Protein AF-A0A835WZ67-F1 (afdb_monomer_lite)

Foldseek 3Di:
DVVVVVVVVVVVVVVVVVVVVVVVVVVVVVCCVVVVVPQQQDKDKDKDKWFFQDADPQATWTADPLLDTDGDPPDDDDGGDIDIDIDIDGNNSVPPVNSPPPNPCVVPVDD

Structure (mmCIF, N/CA/C/O backbone):
data_AF-A0A835WZ67-F1
#
_entry.id   AF-A0A835WZ67-F1
#
loop_
_atom_site.group_PDB
_atom_site.id
_atom_site.type_symbol
_atom_site.label_atom_id
_atom_site.label_alt_id
_atom_site.label_comp_id
_atom_site.label_asym_id
_atom_site.label_entity_id
_atom_site.label_seq_id
_atom_site.pdbx_PDB_ins_code
_atom_site.Cartn_x
_atom_site.Cartn_y
_atom_site.Cartn_z
_atom_site.occupancy
_atom_site.B_iso_or_equiv
_atom_site.auth_seq_id
_atom_site.auth_comp_id
_atom_site.auth_asym_id
_atom_site.auth_atom_id
_atom_site.pdbx_PDB_model_num
ATOM 1 N N . MET A 1 1 ? 31.748 -3.367 -61.776 1.00 58.62 1 MET A N 1
ATOM 2 C CA . MET A 1 1 ? 32.028 -4.458 -60.813 1.00 58.62 1 MET A CA 1
ATOM 3 C C . MET A 1 1 ? 32.421 -3.925 -59.432 1.00 58.62 1 MET A C 1
ATOM 5 O O . MET A 1 1 ? 31.764 -4.290 -58.473 1.00 58.62 1 MET A O 1
ATOM 9 N N . MET A 1 2 ? 33.392 -3.004 -59.317 1.00 56.44 2 MET A N 1
ATOM 10 C CA . MET A 1 2 ? 33.809 -2.414 -58.023 1.00 56.44 2 MET A CA 1
ATOM 11 C C . MET A 1 2 ? 32.708 -1.648 -57.261 1.00 56.44 2 MET A C 1
ATOM 13 O O . MET A 1 2 ? 32.592 -1.810 -56.054 1.00 56.44 2 MET A O 1
ATOM 17 N N . GLN A 1 3 ? 31.858 -0.879 -57.952 1.00 57.00 3 GLN A N 1
ATOM 18 C CA . GLN A 1 3 ? 30.792 -0.095 -57.300 1.00 57.00 3 GLN A CA 1
ATOM 19 C C . GLN A 1 3 ? 29.662 -0.949 -56.695 1.00 57.00 3 GLN A C 1
ATOM 21 O O . GLN A 1 3 ? 29.029 -0.532 -55.732 1.00 57.00 3 GLN A O 1
ATOM 26 N N . ILE A 1 4 ? 29.421 -2.153 -57.227 1.00 63.41 4 ILE A N 1
ATOM 27 C CA . ILE A 1 4 ? 28.383 -3.066 -56.716 1.00 63.41 4 ILE A CA 1
ATOM 28 C C . ILE A 1 4 ? 28.832 -3.655 -55.369 1.00 63.41 4 ILE A C 1
ATOM 30 O O . ILE A 1 4 ? 28.079 -3.627 -54.402 1.00 63.41 4 ILE A O 1
ATOM 34 N N . LEU A 1 5 ? 30.101 -4.067 -55.274 1.00 61.75 5 LEU A N 1
ATOM 35 C CA . LEU A 1 5 ? 30.711 -4.577 -54.041 1.00 61.75 5 LEU A CA 1
ATOM 36 C C . LEU A 1 5 ? 30.792 -3.519 -52.928 1.00 61.75 5 LEU A C 1
ATOM 38 O O . LEU A 1 5 ? 30.643 -3.842 -51.750 1.00 61.75 5 LEU A O 1
ATOM 42 N N . GLU A 1 6 ? 31.016 -2.249 -53.278 1.00 63.47 6 GLU A N 1
ATOM 43 C CA . GLU A 1 6 ? 31.054 -1.159 -52.297 1.00 63.47 6 GLU A CA 1
ATOM 44 C C . GLU A 1 6 ? 29.664 -0.869 -51.701 1.00 63.47 6 GLU A C 1
ATOM 46 O O . GLU A 1 6 ? 29.543 -0.639 -50.494 1.00 63.47 6 GL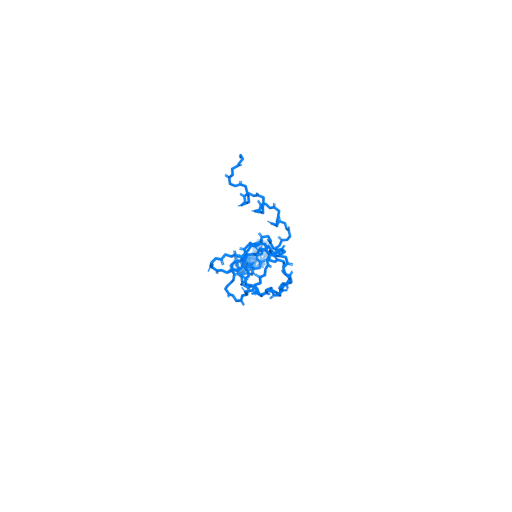U A O 1
ATOM 51 N N . ASN A 1 7 ? 28.612 -0.943 -52.525 1.00 62.84 7 ASN A N 1
ATOM 52 C CA . ASN A 1 7 ? 27.228 -0.771 -52.082 1.00 62.84 7 ASN A CA 1
ATOM 53 C C . ASN A 1 7 ? 26.742 -1.938 -51.213 1.00 62.84 7 ASN A C 1
ATOM 55 O O . ASN A 1 7 ? 26.092 -1.701 -50.199 1.00 62.84 7 ASN A O 1
ATOM 59 N N . GLU A 1 8 ? 27.095 -3.181 -51.549 1.00 61.53 8 GLU A N 1
ATOM 60 C CA . GLU A 1 8 ? 26.751 -4.352 -50.730 1.00 61.53 8 GLU A CA 1
ATOM 61 C C . GLU A 1 8 ? 27.461 -4.338 -49.372 1.00 61.53 8 GLU A C 1
ATOM 63 O O . GLU A 1 8 ? 26.853 -4.655 -48.349 1.00 61.53 8 GLU A O 1
ATOM 68 N N . LYS A 1 9 ? 28.723 -3.888 -49.328 1.00 59.31 9 LYS A N 1
ATOM 69 C CA . LYS A 1 9 ? 29.474 -3.741 -48.076 1.00 59.31 9 LYS A CA 1
ATOM 70 C C . LYS A 1 9 ? 28.898 -2.636 -47.187 1.00 59.31 9 LYS A C 1
ATOM 72 O O . LYS A 1 9 ? 28.761 -2.851 -45.987 1.00 59.31 9 LYS A O 1
ATOM 77 N N . LYS A 1 10 ? 28.515 -1.484 -47.753 1.00 58.81 10 LYS A N 1
ATOM 78 C CA . LYS A 1 10 ? 27.851 -0.390 -47.016 1.00 58.81 10 LYS A CA 1
ATOM 79 C C . LYS A 1 10 ? 26.447 -0.777 -46.547 1.00 58.81 10 LYS A C 1
ATOM 81 O O . LYS A 1 10 ? 26.098 -0.478 -45.409 1.00 58.81 10 LYS A O 1
ATOM 86 N N . ALA A 1 11 ? 25.680 -1.486 -47.377 1.00 58.59 11 ALA A N 1
ATOM 87 C CA . ALA A 1 11 ? 24.374 -2.013 -47.002 1.00 58.59 11 ALA A CA 1
ATOM 88 C C . ALA A 1 11 ? 24.509 -3.021 -45.856 1.00 58.59 11 ALA A C 1
ATOM 90 O O . ALA A 1 11 ? 23.920 -2.810 -44.803 1.00 58.59 11 ALA A O 1
ATOM 91 N N . SER A 1 12 ? 25.367 -4.039 -45.991 1.00 58.34 12 SER A N 1
ATOM 92 C CA . SER A 1 12 ? 25.631 -5.032 -44.940 1.00 58.34 12 SER A CA 1
ATOM 93 C C . SER A 1 12 ? 26.165 -4.397 -43.649 1.00 58.34 12 SER A C 1
ATOM 95 O O . SER A 1 12 ? 25.718 -4.753 -42.562 1.00 58.34 12 SER A O 1
ATOM 97 N N . GLN A 1 13 ? 27.044 -3.397 -43.749 1.00 59.09 13 GLN A N 1
ATOM 98 C CA . GLN A 1 13 ? 27.575 -2.667 -42.597 1.00 59.09 13 GLN A CA 1
ATOM 99 C C . GLN A 1 13 ? 26.545 -1.734 -41.936 1.00 59.09 13 GLN A C 1
ATOM 101 O O . GLN A 1 13 ? 26.715 -1.424 -40.763 1.00 59.09 13 GLN A O 1
ATOM 106 N N . MET A 1 14 ? 25.485 -1.308 -42.634 1.00 57.81 14 MET A N 1
ATOM 107 C CA . MET A 1 14 ? 24.344 -0.580 -42.051 1.00 57.81 14 MET A CA 1
ATOM 108 C C . MET A 1 14 ? 23.278 -1.511 -41.463 1.00 57.81 14 MET A C 1
ATOM 110 O O . MET A 1 14 ? 22.662 -1.160 -40.457 1.00 57.81 14 MET A O 1
ATOM 114 N N . VAL A 1 15 ? 23.073 -2.702 -42.038 1.00 59.91 15 VAL A N 1
ATOM 115 C CA . VAL A 1 15 ? 22.091 -3.671 -41.517 1.00 59.91 15 VAL A CA 1
ATOM 116 C C . VAL A 1 15 ? 22.523 -4.194 -40.142 1.00 59.91 15 VAL A C 1
ATOM 118 O O . VAL A 1 15 ? 21.689 -4.370 -39.260 1.00 59.91 15 VAL A O 1
ATOM 121 N N . THR A 1 16 ? 23.829 -4.359 -39.917 1.00 68.00 16 THR A N 1
ATOM 122 C CA . THR A 1 16 ? 24.394 -4.828 -38.642 1.00 68.00 16 THR A CA 1
ATOM 123 C C . THR A 1 16 ? 24.071 -3.910 -37.444 1.00 68.00 16 THR A C 1
ATOM 125 O O . THR A 1 16 ? 23.454 -4.390 -36.495 1.00 68.00 16 THR A O 1
ATOM 128 N N . PRO A 1 17 ? 24.404 -2.601 -37.434 1.00 76.50 17 PRO A N 1
ATOM 129 C CA . PRO A 1 17 ? 24.077 -1.704 -36.323 1.00 76.50 17 PRO A CA 1
ATOM 130 C C . PRO A 1 17 ? 22.569 -1.467 -36.178 1.00 76.50 17 PRO A C 1
ATOM 132 O O . PRO A 1 17 ? 22.098 -1.305 -35.055 1.00 76.50 17 PRO A O 1
ATOM 135 N N . LEU A 1 18 ? 21.802 -1.496 -37.277 1.00 81.44 18 LEU A N 1
ATOM 136 C CA . LEU A 1 18 ? 20.342 -1.398 -37.227 1.00 81.44 18 LEU A CA 1
ATOM 137 C C . LEU A 1 18 ? 19.723 -2.603 -36.502 1.00 81.44 18 LEU A C 1
ATOM 139 O O . LEU A 1 18 ? 18.859 -2.434 -35.644 1.00 81.44 18 LEU A O 1
ATOM 143 N N . PHE A 1 19 ? 20.202 -3.811 -36.804 1.00 83.50 19 PHE A N 1
ATOM 144 C CA . PHE A 1 19 ? 19.761 -5.036 -36.144 1.00 83.50 19 PHE A CA 1
ATOM 145 C C . PHE A 1 19 ? 20.137 -5.048 -34.656 1.00 83.50 19 PHE A C 1
ATOM 147 O O . PHE A 1 19 ? 19.291 -5.338 -33.813 1.00 83.50 19 PHE A O 1
ATOM 154 N N . TYR A 1 20 ? 21.365 -4.650 -34.306 1.00 85.44 20 TYR A N 1
ATOM 155 C CA . TYR A 1 20 ? 21.767 -4.507 -32.902 1.00 85.44 20 TYR A CA 1
ATOM 156 C C . TYR A 1 20 ? 20.929 -3.460 -32.157 1.00 85.44 20 TYR A C 1
ATOM 158 O O . TYR A 1 20 ? 20.518 -3.710 -31.025 1.00 85.44 20 TYR A O 1
ATOM 166 N N . GLY A 1 21 ? 20.621 -2.324 -32.788 1.00 89.31 21 GLY A N 1
ATOM 167 C CA . GLY A 1 21 ? 19.749 -1.300 -32.210 1.00 89.31 21 GLY A CA 1
ATOM 168 C C . GLY A 1 21 ? 18.340 -1.822 -31.923 1.00 89.31 21 GLY A C 1
ATOM 169 O O . GLY A 1 21 ? 17.819 -1.618 -30.827 1.00 89.31 21 GLY A O 1
ATOM 170 N N . LEU A 1 22 ? 17.754 -2.565 -32.868 1.00 90.88 22 LEU A N 1
ATOM 171 C CA . LEU A 1 22 ? 16.452 -3.215 -32.688 1.00 90.88 22 LEU A CA 1
ATOM 172 C C . LEU A 1 22 ? 16.471 -4.255 -31.564 1.00 90.88 22 LEU A C 1
ATOM 174 O O . LEU A 1 22 ? 15.550 -4.287 -30.753 1.00 90.88 22 LEU A O 1
ATOM 178 N N . MET A 1 23 ? 17.529 -5.063 -31.467 1.00 93.00 23 MET A N 1
ATOM 179 C CA . MET A 1 23 ? 17.675 -6.066 -30.406 1.00 93.00 23 MET A CA 1
ATOM 180 C C . MET A 1 23 ? 17.801 -5.425 -29.019 1.00 93.00 23 MET A C 1
ATOM 182 O O . MET A 1 23 ? 17.165 -5.880 -28.070 1.00 93.00 23 MET A O 1
ATOM 186 N N . ILE A 1 24 ? 18.575 -4.343 -28.894 1.00 92.12 24 ILE A N 1
ATOM 187 C CA . ILE A 1 24 ? 18.708 -3.602 -27.632 1.00 92.12 24 ILE A CA 1
ATOM 188 C C . ILE A 1 24 ? 17.368 -2.966 -27.243 1.00 92.12 24 ILE A C 1
ATOM 190 O O . ILE A 1 24 ? 16.951 -3.081 -26.093 1.00 92.12 24 ILE A O 1
ATOM 194 N N . ALA A 1 25 ? 16.653 -2.355 -28.191 1.00 92.50 25 ALA A N 1
ATOM 195 C CA . ALA A 1 25 ? 15.332 -1.780 -27.936 1.00 92.50 25 ALA A CA 1
ATOM 196 C C . ALA A 1 25 ? 14.295 -2.848 -27.533 1.00 92.50 25 ALA A C 1
ATOM 198 O O . ALA A 1 25 ? 13.516 -2.640 -26.599 1.00 92.50 25 ALA A O 1
ATOM 199 N N . ALA A 1 26 ? 14.310 -4.015 -28.183 1.00 92.00 26 ALA A N 1
ATOM 200 C CA . ALA A 1 26 ? 13.458 -5.150 -27.828 1.00 92.00 26 ALA A CA 1
ATOM 201 C C . ALA A 1 26 ? 13.764 -5.672 -26.414 1.00 92.00 26 ALA A C 1
ATOM 203 O O . ALA A 1 26 ? 12.858 -5.959 -25.638 1.00 92.00 26 ALA A O 1
ATOM 204 N N . MET A 1 27 ? 15.039 -5.727 -26.037 1.00 91.88 27 MET A N 1
ATOM 205 C CA . MET A 1 27 ? 15.451 -6.162 -24.705 1.00 91.88 27 MET A CA 1
ATOM 206 C C . MET A 1 27 ? 15.062 -5.148 -23.618 1.00 91.88 27 MET A C 1
ATOM 208 O O . MET A 1 27 ? 14.538 -5.540 -22.579 1.00 91.88 27 MET A O 1
ATOM 212 N N . ILE A 1 28 ? 15.253 -3.847 -23.860 1.00 90.19 28 ILE A N 1
ATOM 213 C CA . ILE A 1 28 ? 14.829 -2.794 -22.923 1.00 90.19 28 ILE A CA 1
ATOM 214 C C . ILE A 1 28 ? 13.306 -2.799 -22.766 1.00 90.19 28 ILE A C 1
ATOM 216 O O . ILE A 1 28 ? 12.813 -2.752 -21.644 1.00 90.19 28 ILE A O 1
ATOM 220 N N . SER A 1 29 ? 12.548 -2.897 -23.861 1.00 87.56 29 SER A N 1
ATOM 221 C CA . SER A 1 29 ? 11.081 -2.957 -23.788 1.00 87.56 29 SER A CA 1
ATOM 222 C C . SER A 1 29 ? 10.585 -4.197 -23.044 1.00 87.56 29 SER A C 1
ATOM 224 O O . SER A 1 29 ? 9.692 -4.070 -22.212 1.00 87.56 29 SER A O 1
ATOM 226 N N . TYR A 1 30 ? 11.204 -5.364 -23.250 1.00 88.12 30 TYR A N 1
ATOM 227 C CA . TYR A 1 30 ? 10.926 -6.566 -22.460 1.00 88.12 30 TYR A CA 1
ATOM 228 C C . TYR A 1 30 ? 11.157 -6.321 -20.960 1.00 88.12 30 TYR A C 1
ATOM 230 O O . TYR A 1 30 ? 10.264 -6.546 -20.148 1.00 88.12 30 TYR A O 1
ATOM 238 N N . ILE A 1 31 ? 12.322 -5.784 -20.588 1.00 84.81 31 ILE A N 1
ATOM 239 C CA . ILE A 1 31 ? 12.657 -5.444 -19.197 1.00 84.81 31 ILE A CA 1
ATOM 240 C C . ILE A 1 31 ? 11.601 -4.496 -18.611 1.00 84.81 31 ILE A C 1
ATOM 242 O O . ILE A 1 31 ? 11.065 -4.769 -17.542 1.00 84.81 31 ILE A O 1
ATOM 246 N N . VAL A 1 32 ? 11.240 -3.427 -19.323 1.00 82.31 32 VAL A N 1
ATOM 247 C CA . VAL A 1 32 ? 10.242 -2.456 -18.854 1.00 82.31 32 VAL A CA 1
ATOM 248 C C . VAL A 1 32 ? 8.871 -3.105 -18.669 1.00 82.31 32 VAL A C 1
ATOM 250 O O . VAL A 1 32 ? 8.287 -2.940 -17.604 1.00 82.31 32 VAL A O 1
ATOM 253 N N . ILE A 1 33 ? 8.367 -3.873 -19.639 1.00 80.00 33 ILE A N 1
ATOM 254 C CA . ILE A 1 33 ? 7.033 -4.499 -19.575 1.00 80.00 33 ILE A CA 1
ATOM 255 C C . ILE A 1 33 ? 6.929 -5.497 -18.415 1.00 80.00 33 ILE A C 1
ATOM 257 O O . ILE A 1 33 ? 5.904 -5.543 -17.742 1.00 80.00 33 ILE A O 1
ATOM 261 N N . PHE A 1 34 ? 7.977 -6.284 -18.161 1.00 75.19 34 PHE A N 1
ATOM 262 C CA . PHE A 1 34 ? 7.931 -7.340 -17.146 1.00 75.19 34 PHE A CA 1
ATOM 263 C C . PHE A 1 34 ? 8.344 -6.878 -15.740 1.00 75.19 34 PHE A C 1
ATOM 265 O O . PHE A 1 34 ? 7.925 -7.501 -14.767 1.00 75.19 34 PHE A O 1
ATOM 272 N N . LEU A 1 35 ? 9.108 -5.788 -15.596 1.00 65.69 35 LEU A N 1
ATOM 273 C CA . LEU A 1 35 ? 9.501 -5.254 -14.280 1.00 65.69 35 LEU A CA 1
ATOM 274 C C . LEU A 1 35 ? 8.591 -4.127 -13.766 1.00 65.69 35 LEU A C 1
ATOM 276 O O . LEU A 1 35 ? 8.527 -3.914 -12.557 1.00 65.69 35 LEU A O 1
ATOM 280 N N . THR A 1 36 ? 7.856 -3.421 -14.633 1.00 62.66 36 THR A N 1
ATOM 281 C CA . THR A 1 36 ? 6.912 -2.372 -14.196 1.00 62.66 36 THR A CA 1
ATOM 282 C C . THR A 1 36 ? 5.699 -2.842 -13.378 1.00 62.66 36 THR A C 1
ATOM 284 O O . THR A 1 36 ? 5.306 -2.075 -12.497 1.00 62.66 36 THR A O 1
ATOM 287 N N . PRO A 1 37 ? 5.100 -4.043 -13.553 1.00 64.50 37 PRO A N 1
ATOM 288 C CA . PRO A 1 37 ? 3.881 -4.385 -12.813 1.00 64.50 37 PRO A CA 1
ATOM 289 C C . PRO A 1 37 ? 4.098 -4.614 -11.308 1.00 64.50 37 PRO A C 1
ATOM 291 O O . PRO A 1 37 ? 3.123 -4.657 -10.566 1.00 64.50 37 PRO A O 1
ATOM 294 N N . VAL A 1 38 ? 5.341 -4.721 -10.823 1.00 60.50 38 VAL A N 1
ATOM 295 C CA . VAL A 1 38 ? 5.615 -5.078 -9.416 1.00 60.50 38 VAL A CA 1
ATOM 296 C C . VAL A 1 38 ? 5.551 -3.874 -8.468 1.00 60.50 38 VAL A C 1
ATOM 298 O O . VAL A 1 38 ? 5.186 -4.022 -7.307 1.00 60.50 38 VAL A O 1
ATOM 301 N N . ILE A 1 39 ? 5.862 -2.663 -8.938 1.00 62.09 39 ILE A N 1
ATOM 302 C CA . ILE A 1 39 ? 6.099 -1.515 -8.041 1.00 62.09 39 ILE A CA 1
ATOM 303 C C . ILE A 1 39 ? 4.808 -1.051 -7.334 1.00 62.09 39 ILE A C 1
ATOM 305 O O . ILE A 1 39 ? 4.856 -0.600 -6.191 1.00 62.09 39 ILE A O 1
ATOM 309 N N . GLY A 1 40 ? 3.648 -1.201 -7.983 1.00 63.19 40 GLY A N 1
ATOM 310 C CA . GLY A 1 40 ? 2.348 -0.778 -7.443 1.00 63.19 40 GLY A CA 1
ATOM 311 C C . GLY A 1 40 ? 1.679 -1.772 -6.480 1.00 63.19 40 GLY A C 1
ATOM 312 O O . GLY A 1 40 ? 0.733 -1.417 -5.777 1.00 63.19 40 GLY A O 1
ATOM 313 N N . GLU A 1 41 ? 2.114 -3.032 -6.478 1.00 67.31 41 GLU A N 1
ATOM 314 C CA . GLU A 1 41 ? 1.486 -4.102 -5.685 1.00 67.31 41 GLU A CA 1
ATOM 315 C C . GLU A 1 41 ? 2.161 -4.297 -4.327 1.00 67.31 41 GLU A C 1
ATOM 317 O O . GLU A 1 41 ? 1.612 -4.977 -3.462 1.00 67.31 41 GLU A O 1
ATOM 322 N N . LEU A 1 42 ? 3.342 -3.703 -4.132 1.00 74.69 42 LEU A N 1
ATOM 323 C CA . LEU A 1 42 ? 4.068 -3.827 -2.880 1.00 74.69 42 LEU A CA 1
ATOM 324 C C . LEU A 1 42 ? 3.267 -3.177 -1.740 1.00 74.69 42 LEU A C 1
ATOM 326 O O . LEU A 1 42 ? 2.858 -2.014 -1.870 1.00 74.69 42 LEU A O 1
ATOM 330 N N . PRO A 1 43 ? 3.037 -3.915 -0.639 1.00 75.62 43 PRO A N 1
ATOM 331 C CA . PRO A 1 43 ? 2.422 -3.354 0.547 1.00 75.62 43 PRO A CA 1
ATOM 332 C C . PRO A 1 43 ? 3.344 -2.284 1.124 1.00 75.62 43 PRO A C 1
ATOM 334 O O . PRO A 1 43 ? 4.551 -2.493 1.258 1.00 75.62 43 PRO A O 1
ATOM 337 N N . VAL A 1 44 ? 2.765 -1.144 1.471 1.00 80.25 44 VAL A N 1
ATOM 338 C CA . VAL A 1 44 ? 3.436 -0.100 2.235 1.00 80.25 44 VAL A CA 1
ATOM 339 C C . VAL A 1 44 ? 2.687 0.100 3.539 1.00 80.25 44 VAL A C 1
ATOM 341 O O . VAL A 1 44 ? 1.458 0.051 3.573 1.00 80.25 44 VAL A O 1
ATOM 344 N N . GLU A 1 45 ? 3.443 0.262 4.616 1.00 82.56 45 GLU A N 1
ATOM 345 C CA . GLU A 1 45 ? 2.896 0.558 5.934 1.00 82.56 45 GLU A CA 1
ATOM 346 C C . GLU A 1 45 ? 2.742 2.068 6.078 1.00 82.56 45 GLU A C 1
ATOM 348 O O . GLU A 1 45 ? 3.656 2.834 5.761 1.00 82.56 45 GLU A O 1
ATOM 353 N N . ILE A 1 46 ? 1.562 2.484 6.520 1.00 79.94 46 ILE A N 1
ATOM 354 C CA . ILE A 1 46 ? 1.210 3.878 6.758 1.00 79.94 46 ILE A CA 1
ATOM 355 C C . ILE A 1 46 ? 0.813 3.994 8.212 1.00 79.94 46 ILE A C 1
ATOM 357 O O . ILE A 1 46 ? -0.016 3.217 8.683 1.00 79.94 46 ILE A O 1
ATOM 361 N N . THR A 1 47 ? 1.393 4.981 8.882 1.00 85.44 47 THR A N 1
ATOM 362 C CA . THR A 1 47 ? 1.028 5.373 10.236 1.00 85.44 47 THR A CA 1
ATOM 363 C C . THR A 1 47 ? 0.390 6.753 10.174 1.00 85.44 47 THR A C 1
ATOM 365 O O . THR A 1 47 ? 1.010 7.692 9.670 1.00 85.44 47 THR A O 1
ATOM 368 N N . GLU A 1 48 ? -0.852 6.874 10.634 1.00 83.62 48 GLU A N 1
ATOM 369 C CA . GLU A 1 48 ? -1.564 8.152 10.689 1.00 83.62 48 GLU A CA 1
ATOM 370 C C . GLU A 1 48 ? -2.488 8.231 11.911 1.00 83.62 48 GLU A C 1
ATOM 372 O O . GLU A 1 48 ? -2.890 7.212 12.477 1.00 83.62 48 GLU A O 1
ATOM 377 N N . GLU A 1 49 ? -2.804 9.456 12.326 1.00 87.19 49 GLU A N 1
ATOM 378 C CA . GLU A 1 49 ? -3.787 9.732 13.373 1.00 87.19 49 GLU A CA 1
ATOM 379 C C . GLU A 1 49 ? -5.185 9.785 12.746 1.00 87.19 49 GLU A C 1
ATOM 381 O O . GLU A 1 49 ? -5.424 10.552 11.810 1.00 87.19 49 GLU A O 1
ATOM 386 N N . VAL A 1 50 ? -6.106 8.967 13.253 1.00 84.75 50 VAL A N 1
ATOM 387 C CA . VAL A 1 50 ? -7.485 8.852 12.759 1.00 84.75 50 VAL A CA 1
ATOM 388 C C . VAL A 1 50 ? -8.482 9.002 13.897 1.00 84.75 50 VAL A C 1
ATOM 390 O O . VAL A 1 50 ? -8.197 8.655 15.043 1.00 84.75 50 VAL A O 1
ATOM 393 N N . GLU A 1 51 ? -9.674 9.490 13.569 1.00 86.50 51 GLU A N 1
ATOM 394 C CA . GLU A 1 51 ? -10.792 9.593 14.504 1.00 86.50 51 GLU A CA 1
ATOM 395 C C . GLU A 1 51 ? -11.669 8.336 14.429 1.00 86.50 51 GLU A C 1
ATOM 397 O O . GLU A 1 51 ? -12.009 7.854 13.342 1.00 86.50 51 GLU A O 1
ATOM 402 N N . ILE A 1 52 ? -12.048 7.793 15.586 1.00 85.00 52 ILE A N 1
ATOM 403 C CA . ILE A 1 52 ? -12.958 6.649 15.663 1.00 85.00 52 ILE A CA 1
ATOM 404 C C . ILE A 1 52 ? -14.362 7.094 15.245 1.00 85.00 52 ILE A C 1
ATOM 406 O O . ILE A 1 52 ? -14.991 7.915 15.911 1.00 85.00 52 ILE A O 1
ATOM 410 N N . LEU A 1 53 ? -14.888 6.490 14.178 1.00 84.50 53 LEU A N 1
ATOM 411 C CA . LEU A 1 53 ? -16.237 6.759 13.677 1.00 84.50 53 LEU A CA 1
ATOM 412 C C . LEU A 1 53 ? -17.283 5.892 14.377 1.00 84.50 53 LEU A C 1
ATOM 414 O O . LEU A 1 53 ? -18.342 6.373 14.776 1.00 84.50 53 LEU A O 1
ATOM 418 N N . VAL A 1 54 ? -17.006 4.593 14.513 1.00 83.00 54 VAL A N 1
ATOM 419 C CA . VAL A 1 54 ? -17.915 3.654 15.177 1.00 83.00 54 VAL A CA 1
ATOM 420 C C . VAL A 1 54 ? -17.152 2.506 15.821 1.00 83.00 54 VAL A C 1
ATOM 422 O O . VAL A 1 54 ? -16.175 1.992 15.278 1.00 83.00 54 VAL A O 1
ATOM 425 N N . VAL A 1 55 ? -17.631 2.078 16.984 1.00 82.06 55 VAL A N 1
ATOM 426 C CA . VAL A 1 55 ? -17.142 0.894 17.691 1.00 82.06 55 VAL A CA 1
ATOM 427 C C . VAL A 1 55 ? -18.096 -0.256 17.399 1.00 82.06 55 VAL A C 1
ATOM 429 O O . VAL A 1 55 ? -19.303 -0.147 17.614 1.00 82.06 55 VAL A O 1
ATOM 432 N N . THR A 1 56 ? -17.566 -1.361 16.891 1.00 81.31 56 THR A N 1
ATOM 433 C CA . THR A 1 56 ? -18.326 -2.574 16.575 1.00 81.31 56 THR A CA 1
ATOM 434 C C . THR A 1 56 ? -17.837 -3.738 17.431 1.00 81.31 56 THR A C 1
ATOM 436 O O . THR A 1 56 ? -16.740 -3.697 17.982 1.00 81.31 56 THR A O 1
ATOM 439 N N . GLU A 1 57 ? -18.600 -4.833 17.491 1.00 75.25 57 GLU A N 1
ATOM 440 C CA . GLU A 1 57 ? -18.163 -6.061 18.180 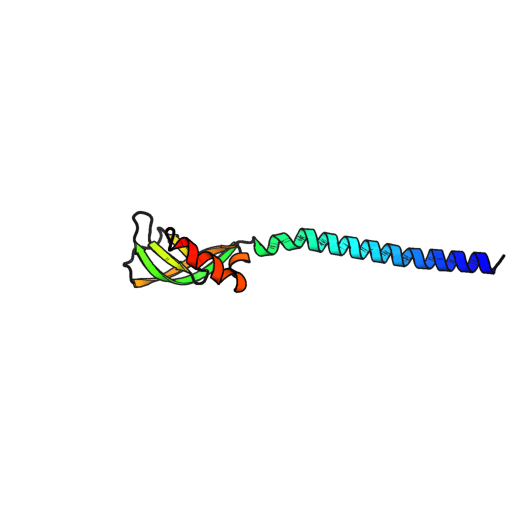1.00 75.25 57 GLU A CA 1
ATOM 441 C C . GLU A 1 57 ? -16.855 -6.647 17.617 1.00 75.25 57 GLU A C 1
ATOM 443 O O . GLU A 1 57 ? -16.187 -7.431 18.285 1.0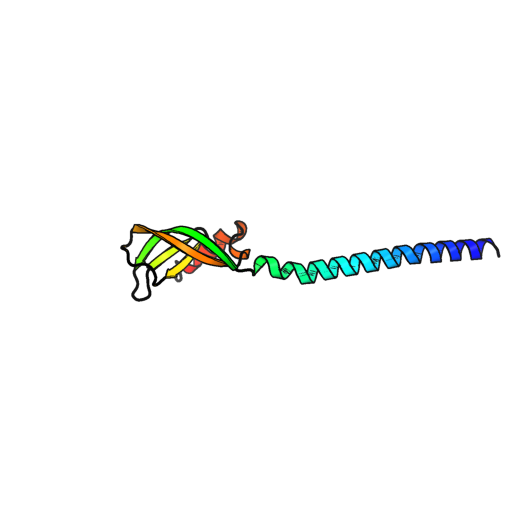0 75.25 57 GLU A O 1
ATOM 448 N N . LYS A 1 58 ? -16.491 -6.283 16.380 1.00 72.31 58 LYS A N 1
ATOM 449 C CA . LYS A 1 58 ? -15.281 -6.753 15.695 1.00 72.31 58 LYS A CA 1
ATOM 450 C C . LYS A 1 58 ? -14.087 -5.809 15.852 1.00 72.31 58 LYS A C 1
ATOM 452 O O . LYS A 1 58 ? -13.017 -6.139 15.352 1.00 72.31 58 LYS A O 1
ATOM 457 N N . GLY A 1 59 ? -14.271 -4.656 16.494 1.00 79.50 59 GLY A N 1
ATOM 458 C CA . GLY A 1 59 ? -13.252 -3.617 16.609 1.00 79.50 59 GLY A CA 1
ATOM 459 C C . GLY A 1 59 ? -13.762 -2.229 16.236 1.00 79.50 59 GLY A C 1
ATOM 460 O O . GLY A 1 59 ? -14.962 -2.014 16.038 1.00 79.50 59 GLY A O 1
ATOM 461 N N . VAL A 1 60 ? -12.837 -1.282 16.125 1.00 80.50 60 VAL A N 1
ATOM 462 C CA . VAL A 1 60 ? -13.130 0.120 15.798 1.00 80.50 60 VAL A CA 1
ATOM 463 C C . VAL A 1 60 ? -13.026 0.369 14.299 1.00 80.50 60 VAL A C 1
ATOM 465 O O . VAL A 1 60 ? -12.171 -0.209 13.629 1.00 80.50 60 VAL A O 1
ATOM 468 N N . VAL A 1 61 ? -13.909 1.221 13.785 1.00 81.94 61 VAL A N 1
ATOM 469 C CA . VAL A 1 61 ? -13.942 1.680 12.395 1.00 81.94 61 VAL A CA 1
ATOM 470 C C . VAL A 1 61 ? -13.534 3.143 12.365 1.00 81.94 61 VAL A C 1
ATOM 472 O O . VAL A 1 61 ? -14.068 3.958 13.118 1.00 81.94 61 VAL A O 1
ATOM 475 N N . PHE A 1 62 ? -12.637 3.473 11.451 1.00 79.12 62 PHE A N 1
ATOM 476 C CA . PHE A 1 62 ? -12.174 4.827 11.181 1.00 79.12 62 PHE A CA 1
ATOM 477 C C . PHE A 1 62 ? -11.985 5.014 9.676 1.00 79.12 62 PHE A C 1
ATOM 479 O O . PHE A 1 62 ? -11.836 4.038 8.935 1.00 79.12 62 PHE A O 1
ATOM 486 N N . GLU A 1 63 ? -11.992 6.264 9.227 1.00 77.88 63 GLU A N 1
ATOM 487 C CA . GLU A 1 63 ? -11.643 6.623 7.854 1.00 77.88 63 GLU A CA 1
ATOM 488 C C . GLU A 1 63 ? -10.168 7.024 7.792 1.00 77.88 63 GLU A C 1
ATOM 490 O O . GLU A 1 63 ? -9.675 7.789 8.617 1.00 77.88 63 GLU A O 1
ATOM 495 N N . THR A 1 64 ? -9.456 6.470 6.817 1.00 73.88 64 THR A N 1
ATOM 496 C CA . THR A 1 64 ? -8.046 6.782 6.557 1.00 73.88 64 THR A CA 1
ATOM 497 C C . THR A 1 64 ? -7.917 7.903 5.530 1.00 73.88 64 THR A C 1
ATOM 499 O O . THR A 1 64 ? -8.822 8.111 4.720 1.00 73.88 64 THR A O 1
ATOM 502 N N . SER A 1 65 ? -6.759 8.567 5.447 1.00 69.94 65 SER A N 1
ATOM 503 C CA . SER A 1 65 ? -6.505 9.564 4.383 1.00 69.94 65 SER A CA 1
ATOM 504 C C . SER A 1 65 ? -6.564 8.974 2.963 1.00 69.94 65 SER A C 1
ATOM 506 O O . SER A 1 65 ? -6.672 9.700 1.969 1.00 69.94 65 SER A O 1
ATOM 508 N N . SER A 1 66 ? -6.508 7.644 2.860 1.00 65.62 66 SER A N 1
ATOM 509 C CA . SER A 1 66 ? -6.681 6.883 1.622 1.00 65.62 66 SER A CA 1
ATOM 510 C C . SER A 1 66 ? -8.147 6.568 1.271 1.00 65.62 66 SER A C 1
ATOM 512 O O . SER A 1 66 ? -8.404 6.012 0.203 1.00 65.62 66 SER A O 1
ATOM 514 N N . GLY A 1 67 ? -9.109 6.930 2.130 1.00 64.31 67 GLY A N 1
ATOM 515 C CA . GLY A 1 67 ? -10.541 6.649 1.959 1.00 64.31 67 GLY A CA 1
ATOM 516 C C . GLY A 1 67 ? -10.936 5.197 2.254 1.00 64.31 67 GLY A C 1
ATOM 517 O O . GLY A 1 67 ? -12.029 4.765 1.894 1.00 64.31 67 GLY A O 1
ATOM 518 N N . VAL A 1 68 ? -10.045 4.413 2.871 1.00 62.38 68 VAL A N 1
ATOM 519 C CA . VAL A 1 68 ? -10.306 3.024 3.269 1.00 62.38 68 VAL A CA 1
ATOM 520 C C . VAL A 1 68 ? -10.810 2.998 4.708 1.00 62.38 68 VAL A C 1
ATOM 522 O O . VAL A 1 68 ? -10.138 3.511 5.603 1.00 62.38 68 VAL A O 1
ATOM 525 N N . ALA A 1 69 ? -11.962 2.364 4.928 1.00 63.34 69 ALA A N 1
ATOM 526 C CA . ALA A 1 69 ? -12.445 2.030 6.261 1.00 63.34 69 ALA A CA 1
ATOM 527 C C . ALA A 1 69 ? -11.787 0.725 6.729 1.00 63.34 69 ALA A C 1
ATOM 529 O O . ALA A 1 69 ? -11.960 -0.325 6.104 1.00 63.34 69 ALA A O 1
ATOM 530 N N . VAL A 1 70 ? -11.017 0.788 7.813 1.00 63.12 70 VAL A N 1
ATOM 531 C CA . VAL A 1 70 ? -10.316 -0.372 8.381 1.00 63.12 70 VAL A CA 1
ATOM 532 C C . VAL A 1 70 ? -10.955 -0.729 9.719 1.00 63.12 70 VAL A C 1
ATOM 534 O O . VAL A 1 70 ? -11.255 0.150 10.520 1.00 63.12 70 VAL A O 1
ATOM 537 N N . VAL A 1 71 ? -11.175 -2.027 9.949 1.00 67.38 71 VAL A N 1
ATOM 538 C CA . VAL A 1 71 ? -11.621 -2.563 11.242 1.00 67.38 71 VAL A CA 1
ATOM 539 C C . VAL A 1 71 ? -10.404 -3.141 11.947 1.00 67.38 71 VAL A C 1
ATOM 541 O O . VAL A 1 71 ? -9.771 -4.049 11.408 1.00 67.38 71 VAL A O 1
ATOM 544 N N . THR A 1 72 ? -10.083 -2.636 13.135 1.00 67.44 72 THR A N 1
ATOM 545 C CA . THR A 1 72 ? -9.000 -3.182 13.968 1.00 67.44 72 THR A CA 1
ATOM 546 C C . THR A 1 72 ? -9.513 -3.567 15.347 1.00 67.44 72 THR A C 1
ATOM 548 O O . THR A 1 72 ? -10.277 -2.828 15.969 1.00 67.44 72 THR A O 1
ATOM 551 N N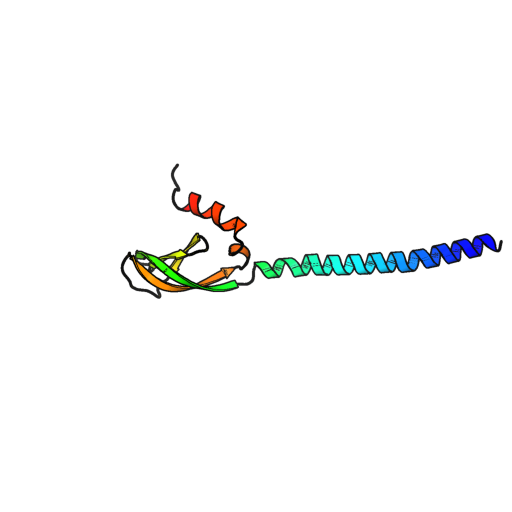 . ASP A 1 73 ? -9.082 -4.729 15.824 1.00 67.75 73 ASP A N 1
ATOM 552 C CA . ASP A 1 73 ? -9.342 -5.242 17.169 1.00 67.75 73 ASP A CA 1
ATOM 553 C C . ASP A 1 73 ? -8.350 -4.695 18.210 1.00 67.75 73 ASP A C 1
ATOM 555 O O . ASP A 1 73 ? -8.534 -4.892 19.409 1.00 67.75 73 ASP A O 1
ATOM 559 N N . GLN A 1 74 ? -7.307 -3.987 17.764 1.00 64.56 74 GLN A N 1
ATOM 560 C CA . GLN A 1 74 ? -6.206 -3.537 18.618 1.00 64.56 74 GLN A CA 1
ATOM 561 C C . GLN A 1 74 ? -6.534 -2.305 19.468 1.00 64.56 74 GLN A C 1
ATOM 563 O O . GLN A 1 74 ? -5.749 -1.944 20.343 1.00 64.56 74 GLN A O 1
ATOM 568 N N . TYR A 1 75 ? -7.684 -1.670 19.237 1.00 70.06 75 TYR A N 1
ATOM 569 C CA . TYR A 1 75 ? -8.069 -0.438 19.913 1.00 70.06 75 TYR A CA 1
ATOM 570 C C . TYR A 1 75 ? -9.464 -0.555 20.525 1.00 70.06 75 TYR A C 1
ATOM 572 O O . TYR A 1 75 ? -10.407 -1.026 19.895 1.00 70.06 75 TYR A O 1
ATOM 580 N N . SER A 1 76 ? -9.580 -0.091 21.769 1.00 71.88 76 SER A N 1
ATOM 581 C CA . SER A 1 76 ? -10.838 0.106 22.486 1.00 71.88 76 SER A CA 1
ATOM 582 C C . SER A 1 76 ? -10.906 1.581 22.862 1.00 71.88 76 SER A C 1
ATOM 584 O O . SER A 1 76 ? -10.154 2.021 23.728 1.00 71.88 76 SER A O 1
ATOM 586 N N . GLY A 1 77 ? -11.783 2.326 22.199 1.00 77.38 77 GLY A N 1
ATOM 587 C CA . GLY A 1 77 ? -12.026 3.750 22.435 1.00 77.38 77 GLY A CA 1
ATOM 588 C C . GLY A 1 77 ? -13.492 4.087 22.188 1.00 77.38 77 GLY A C 1
ATOM 589 O O . GLY A 1 77 ? -14.276 3.203 21.835 1.00 77.38 77 GLY A O 1
ATOM 590 N N . GLU A 1 78 ? -13.864 5.342 22.387 1.00 85.19 78 GLU A N 1
ATOM 591 C CA . GLU A 1 78 ? -15.201 5.862 22.102 1.00 85.19 78 GLU A CA 1
ATOM 592 C C . GLU A 1 78 ? -15.221 6.594 20.746 1.00 85.19 78 GLU A C 1
ATOM 594 O O . GLU A 1 78 ? -14.180 7.058 20.273 1.00 85.19 78 GLU A O 1
ATOM 599 N N . PRO A 1 79 ? -16.383 6.704 20.072 1.00 87.19 79 PRO A N 1
ATOM 600 C CA . PRO A 1 79 ? -16.499 7.551 18.889 1.00 87.19 79 PRO A CA 1
ATOM 601 C C . PRO A 1 79 ? -16.053 8.989 19.187 1.00 87.19 79 PRO A C 1
ATOM 603 O O . PRO A 1 79 ? -16.515 9.587 20.160 1.00 87.19 79 PRO A O 1
ATOM 606 N N . GLY A 1 80 ? -15.182 9.539 18.343 1.00 84.50 80 GLY A N 1
ATOM 607 C CA . GLY A 1 80 ? -14.552 10.849 18.539 1.00 84.50 80 GLY A CA 1
ATOM 608 C C . GLY A 1 80 ? -13.159 10.816 19.180 1.00 84.50 80 GLY A C 1
ATOM 609 O O . GLY A 1 80 ? -12.475 11.840 19.184 1.00 84.50 80 GLY A O 1
ATOM 610 N N . ASP A 1 81 ? -12.702 9.666 19.687 1.00 86.44 81 ASP A N 1
ATOM 611 C CA . ASP A 1 81 ? -11.315 9.515 20.130 1.00 86.44 81 ASP A CA 1
ATOM 612 C C . ASP A 1 81 ? -10.358 9.500 18.930 1.00 86.44 81 ASP A C 1
ATOM 614 O O . ASP A 1 81 ? -10.639 8.891 17.892 1.00 86.44 81 ASP A O 1
ATOM 618 N N . VAL A 1 82 ? -9.196 10.137 19.096 1.00 87.12 82 VAL A N 1
ATOM 619 C CA . VAL A 1 82 ? -8.108 10.117 18.110 1.00 87.12 82 VAL A CA 1
ATOM 620 C C . VAL A 1 82 ? -7.105 9.039 18.495 1.00 87.12 82 VAL A C 1
ATOM 622 O O . VAL A 1 82 ? -6.566 9.044 19.604 1.00 87.12 82 VAL A O 1
ATOM 625 N N . ILE A 1 83 ? -6.844 8.123 17.567 1.00 83.94 83 ILE A N 1
ATOM 626 C CA . ILE A 1 83 ? -5.904 7.017 17.737 1.00 83.94 83 ILE A CA 1
ATOM 627 C C . ILE A 1 83 ? -4.858 7.025 16.621 1.00 83.94 83 ILE A C 1
ATOM 629 O O . ILE A 1 83 ? -5.149 7.361 15.476 1.00 83.94 83 ILE A O 1
ATOM 633 N N . GLU A 1 84 ? -3.630 6.632 16.948 1.00 86.00 84 GLU A N 1
ATOM 634 C CA . GLU A 1 84 ? -2.579 6.400 15.956 1.00 86.00 84 GLU A CA 1
ATOM 635 C C . GLU A 1 84 ? -2.702 4.968 15.432 1.00 86.00 84 GLU A C 1
ATOM 637 O O . GLU A 1 84 ? -2.608 4.008 16.200 1.00 86.00 84 GLU A O 1
ATOM 642 N N . VAL A 1 85 ? -2.923 4.806 14.129 1.00 79.06 85 VAL A N 1
ATOM 643 C CA . VAL A 1 85 ? -3.108 3.495 13.496 1.00 79.06 85 VAL A CA 1
ATOM 644 C C . VAL A 1 85 ? -2.009 3.241 12.486 1.00 79.06 85 VAL A C 1
ATOM 646 O O . VAL A 1 85 ? -1.635 4.125 11.721 1.00 79.06 85 VAL A O 1
ATOM 649 N N . THR A 1 86 ? -1.503 2.007 12.466 1.00 81.62 86 THR A N 1
ATOM 650 C CA . THR A 1 86 ? -0.591 1.538 11.422 1.00 81.62 86 THR A CA 1
ATOM 651 C C . THR A 1 86 ? -1.282 0.459 10.604 1.00 81.62 86 THR A C 1
ATOM 653 O O . THR A 1 86 ? -1.718 -0.553 11.152 1.00 81.62 86 THR A O 1
ATOM 656 N N . TYR A 1 87 ? -1.400 0.670 9.296 1.00 75.12 87 TYR A N 1
ATOM 657 C CA . TYR A 1 87 ? -2.048 -0.272 8.387 1.00 75.12 87 TYR A CA 1
ATOM 658 C C . TYR A 1 87 ? -1.252 -0.437 7.092 1.00 75.12 87 TYR A C 1
ATOM 660 O O . TYR A 1 87 ? -0.480 0.431 6.689 1.00 75.12 87 TYR A O 1
ATOM 668 N N . SER A 1 88 ? -1.436 -1.586 6.439 1.00 76.56 88 SER A N 1
ATOM 669 C CA . SER A 1 88 ? -0.744 -1.923 5.198 1.00 76.56 88 SER A CA 1
ATOM 670 C C . SER A 1 88 ? -1.685 -1.796 4.006 1.00 76.56 88 SER A C 1
ATOM 672 O O . SER A 1 88 ? -2.719 -2.464 3.955 1.00 76.56 88 SER A O 1
ATOM 674 N N . VAL A 1 89 ? -1.322 -0.963 3.032 1.00 75.06 89 VAL A N 1
ATOM 675 C CA . VAL A 1 89 ? -2.049 -0.828 1.761 1.00 75.06 89 VAL A CA 1
ATOM 676 C C . VAL A 1 89 ? -1.098 -0.990 0.581 1.00 75.06 89 VAL A C 1
ATOM 678 O O . VAL A 1 89 ? 0.052 -0.563 0.648 1.00 75.06 89 VAL A O 1
ATOM 681 N N . PRO A 1 90 ? -1.545 -1.586 -0.536 1.00 73.44 90 PRO A N 1
ATOM 682 C CA . PRO A 1 90 ? -0.765 -1.570 -1.766 1.00 73.44 90 PRO A CA 1
ATOM 683 C C . PRO A 1 90 ? -0.491 -0.133 -2.223 1.00 73.44 90 PRO A C 1
ATOM 685 O O . PRO A 1 90 ? -1.420 0.674 -2.319 1.00 73.44 90 PRO A O 1
ATOM 688 N N . SER A 1 91 ? 0.764 0.170 -2.566 1.00 75.06 91 SER A N 1
ATOM 689 C CA . SER A 1 91 ? 1.222 1.520 -2.940 1.00 75.06 91 SER A CA 1
ATOM 690 C C . SER A 1 91 ? 0.389 2.173 -4.051 1.00 75.06 91 SER A C 1
ATOM 692 O O . SER A 1 91 ? 0.219 3.391 -4.082 1.00 75.06 91 SER A O 1
ATOM 694 N N . LYS A 1 92 ? -0.217 1.369 -4.933 1.00 73.56 92 LYS A N 1
ATOM 695 C CA . LYS A 1 92 ? -1.123 1.829 -5.990 1.00 73.56 92 LYS A CA 1
ATOM 696 C C . LYS A 1 92 ? -2.329 2.635 -5.466 1.00 73.56 92 LYS A C 1
ATOM 698 O O . LYS A 1 92 ? -2.830 3.487 -6.201 1.00 73.56 92 LYS A O 1
ATOM 703 N N . TYR A 1 93 ? -2.798 2.403 -4.240 1.00 69.62 93 TYR A N 1
ATOM 704 C CA . TYR A 1 93 ? -3.930 3.138 -3.655 1.00 69.62 93 TYR A CA 1
ATOM 705 C C . TYR A 1 93 ? -3.550 4.504 -3.070 1.00 69.62 93 TYR A C 1
ATOM 707 O O . TYR A 1 93 ? -4.438 5.292 -2.763 1.00 69.62 93 TYR A O 1
ATOM 715 N N . LEU A 1 94 ? -2.255 4.821 -2.975 1.00 70.81 94 LEU A N 1
ATOM 716 C CA . LEU A 1 94 ? -1.793 6.116 -2.468 1.00 70.81 94 LEU A CA 1
ATOM 717 C C . LEU A 1 94 ? -1.812 7.237 -3.502 1.00 70.81 94 LEU A C 1
ATOM 719 O O . LEU A 1 94 ? -1.689 8.409 -3.145 1.00 70.81 94 LEU A O 1
ATOM 723 N N . ASP A 1 95 ? -1.962 6.889 -4.777 1.00 67.56 95 ASP A N 1
ATOM 724 C CA . ASP A 1 95 ? -1.916 7.857 -5.860 1.00 67.56 95 ASP A CA 1
ATOM 725 C C . ASP A 1 95 ? -3.181 8.739 -5.854 1.00 67.56 95 ASP A C 1
ATOM 727 O O . ASP A 1 95 ? -4.313 8.256 -5.960 1.00 67.56 95 ASP A O 1
ATOM 731 N N . ASP A 1 96 ? -2.974 10.052 -5.732 1.00 56.91 96 ASP A N 1
ATOM 732 C CA . ASP A 1 96 ? -3.978 11.082 -5.407 1.00 56.91 96 ASP A CA 1
ATOM 733 C C . ASP A 1 96 ? -5.176 11.099 -6.376 1.00 56.91 96 ASP A C 1
ATOM 735 O O . ASP A 1 96 ? -6.292 11.476 -6.028 1.00 56.91 96 ASP A O 1
ATOM 739 N N . LYS A 1 97 ? -4.970 10.604 -7.603 1.00 49.53 97 LYS A N 1
ATOM 740 C CA . LYS A 1 97 ? -5.981 10.567 -8.668 1.00 49.53 97 LYS A CA 1
ATOM 741 C C . LYS A 1 97 ? -7.052 9.487 -8.499 1.00 49.53 97 LYS A C 1
ATOM 743 O O . LYS A 1 97 ? -8.062 9.550 -9.195 1.00 49.53 97 LYS A O 1
ATOM 748 N N . ARG A 1 98 ? -6.857 8.498 -7.616 1.00 48.91 98 ARG A N 1
ATOM 749 C CA . ARG A 1 98 ? -7.859 7.447 -7.335 1.00 48.91 98 ARG A CA 1
ATOM 750 C C . ARG A 1 98 ? -8.660 7.666 -6.058 1.00 48.91 98 ARG A C 1
ATOM 752 O O . ARG A 1 98 ? -9.655 6.973 -5.858 1.00 48.91 98 ARG A O 1
ATOM 759 N N . LYS A 1 99 ? -8.272 8.644 -5.239 1.00 48.84 99 LYS A N 1
ATOM 760 C CA . LYS A 1 99 ? -8.870 8.905 -3.924 1.00 48.84 99 LYS A CA 1
ATOM 761 C C . LYS A 1 99 ? -10.338 9.348 -3.977 1.00 48.84 99 LYS A C 1
ATOM 763 O O . LYS A 1 99 ? -11.041 9.216 -2.988 1.00 48.84 99 LYS A O 1
ATOM 768 N N . GLN A 1 100 ? -10.831 9.835 -5.119 1.00 48.94 100 GLN A N 1
ATOM 769 C CA . GLN A 1 100 ? -12.169 10.439 -5.199 1.00 48.94 100 GLN A CA 1
ATOM 770 C C . GLN A 1 100 ? -13.294 9.511 -5.673 1.00 48.94 100 GLN A C 1
ATOM 772 O O . GLN A 1 100 ? -14.453 9.838 -5.450 1.00 48.94 100 GLN A O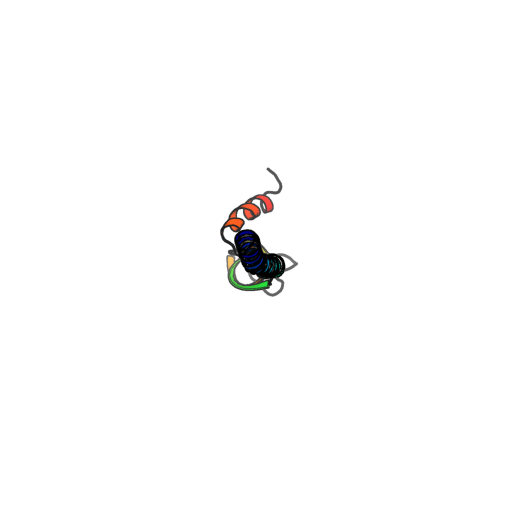 1
ATOM 777 N N . GLN A 1 101 ? -13.007 8.378 -6.324 1.00 41.31 101 GLN A N 1
ATOM 778 C CA . GLN A 1 101 ? -14.076 7.626 -7.000 1.00 41.31 101 GLN A CA 1
ATOM 779 C C . GLN A 1 101 ? -14.713 6.521 -6.146 1.00 41.31 101 GLN A C 1
ATOM 781 O O . GLN A 1 101 ? -15.848 6.149 -6.405 1.00 41.31 101 GLN A O 1
ATOM 786 N N . VAL A 1 102 ? -14.022 5.999 -5.127 1.00 47.69 102 VAL A N 1
ATOM 787 C CA . VAL A 1 102 ? -14.517 4.833 -4.359 1.00 47.69 102 VAL A CA 1
ATOM 788 C C . VAL A 1 102 ? -15.160 5.231 -3.021 1.00 47.69 102 VAL A C 1
ATOM 790 O O . VAL A 1 102 ? -15.956 4.475 -2.475 1.00 47.69 102 VAL A O 1
ATOM 793 N N . SER A 1 103 ? -14.859 6.434 -2.515 1.00 47.59 103 SER A N 1
ATOM 794 C CA . SER A 1 103 ? -15.354 6.934 -1.220 1.00 47.59 103 SER A CA 1
ATOM 795 C C . SER A 1 103 ? -16.856 7.276 -1.238 1.00 47.59 103 SER A C 1
ATOM 797 O O . SER A 1 103 ? -17.535 7.091 -0.232 1.00 47.59 103 SER A O 1
ATOM 799 N N . PHE A 1 104 ? -17.423 7.685 -2.381 1.00 42.25 104 PHE A N 1
ATOM 800 C CA . PHE A 1 104 ? -18.827 8.122 -2.424 1.00 42.25 104 PHE A CA 1
ATOM 801 C C . PHE A 1 104 ? -19.840 6.963 -2.523 1.00 42.25 104 PHE A C 1
ATOM 803 O O . PHE A 1 104 ? -20.882 7.006 -1.872 1.00 42.25 104 PHE A O 1
ATOM 810 N N . ASP A 1 105 ? -19.516 5.897 -3.263 1.00 42.81 105 ASP A N 1
ATOM 811 C CA . ASP A 1 105 ? -20.470 4.810 -3.553 1.00 42.81 105 ASP A CA 1
ATOM 812 C C . ASP A 1 105 ? -20.575 3.763 -2.427 1.00 42.81 105 ASP A C 1
ATOM 814 O O . ASP A 1 105 ? -21.578 3.062 -2.317 1.00 42.81 105 ASP A O 1
ATOM 818 N N . ALA A 1 106 ? -19.566 3.643 -1.557 1.00 47.34 106 ALA A N 1
ATOM 819 C CA . ALA A 1 106 ? -19.573 2.648 -0.478 1.00 47.34 106 ALA A CA 1
ATOM 820 C C . ALA A 1 106 ? -20.424 3.061 0.739 1.00 47.34 106 ALA A C 1
ATOM 822 O O . ALA A 1 106 ? -20.847 2.200 1.510 1.00 47.34 106 ALA A O 1
ATOM 823 N N . PHE A 1 107 ? -20.686 4.362 0.911 1.00 48.75 107 PHE A N 1
ATOM 824 C CA . PHE A 1 107 ? -21.455 4.903 2.039 1.00 48.75 107 PHE A CA 1
ATOM 825 C C . PHE A 1 107 ? -22.927 5.204 1.712 1.00 48.75 107 PHE A C 1
ATOM 827 O O . PHE A 1 107 ? -23.694 5.502 2.625 1.00 48.75 107 PHE A O 1
ATOM 834 N N . HIS A 1 108 ? -23.343 5.069 0.449 1.00 46.00 108 HIS A N 1
ATOM 835 C CA . HIS A 1 108 ? -24.747 5.136 0.032 1.00 46.00 108 HIS A CA 1
ATOM 836 C C . HIS A 1 108 ? -25.083 3.959 -0.900 1.00 46.00 108 HIS A C 1
ATOM 838 O O . HIS A 1 108 ? -25.142 4.138 -2.113 1.00 46.00 108 HIS A O 1
ATOM 844 N N . PRO A 1 109 ? -25.334 2.749 -0.364 1.00 44.44 109 PRO A N 1
ATOM 845 C CA . PRO A 1 109 ? -25.810 1.626 -1.176 1.00 44.44 109 PRO A CA 1
ATOM 846 C C . PRO A 1 109 ? -27.211 1.851 -1.780 1.00 44.44 109 PRO A C 1
ATOM 848 O O . PRO A 1 109 ? -27.616 1.077 -2.644 1.00 44.44 109 PRO A O 1
ATOM 851 N N . ASP A 1 110 ? -27.919 2.912 -1.370 1.00 51.47 110 ASP A N 1
ATOM 852 C CA . ASP A 1 110 ? -29.290 3.215 -1.774 1.00 51.47 110 ASP A CA 1
ATOM 853 C C . ASP A 1 110 ? -29.440 4.685 -2.226 1.00 51.47 110 ASP A C 1
ATOM 855 O O . ASP A 1 110 ? -29.825 5.561 -1.446 1.00 51.47 110 ASP A O 1
ATOM 859 N N . SER A 1 111 ? -29.171 4.962 -3.505 1.00 44.66 111 SER A N 1
ATOM 860 C CA . SER A 1 111 ? -29.746 6.109 -4.230 1.00 44.66 111 SER A CA 1
ATOM 861 C C . SER A 1 111 ? -30.057 5.741 -5.673 1.00 44.66 111 SER A C 1
ATOM 863 O O . SER A 1 111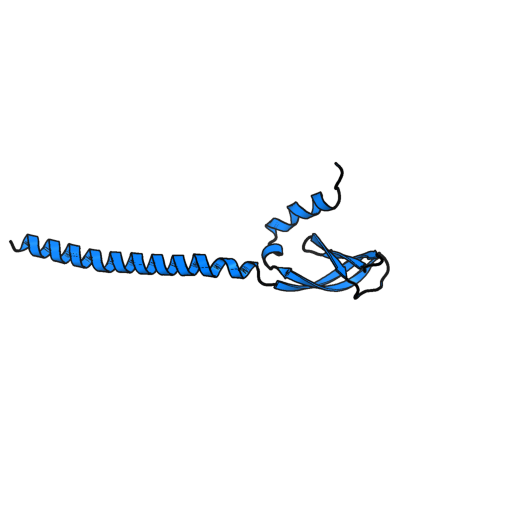 ? -29.104 5.313 -6.363 1.00 44.66 111 SER A O 1
#

Sequence (111 aa):
MMQILENEKKASQMVTPLFYGLMIAAMISYIVIFLTPVIGELPVEITEEVEILVVTEKGVVFETSSGVAVVTDQYSGEPGDVIEVTYSVPSKYLDDKRKQQVSFDAFHPDS

pLDDT: mean 70.94, std 13.81, range [41.31, 93.0]

Radius of gyration: 28.33 Å; chains: 1; bounding box: 64×18×83 Å

Secondary structure (DSSP, 8-state):
-HHHHHHHHHHHHHHHHHHHHHHHHHHHHHHHHHHGGGTTTSEEEEEEEEEEEEEETTEEEEE-TTS-EEEESS----TT-EEEEEEEEEGGGG-GGGTTTSTTTSS-S--